Protein AF-A0A831WMH0-F1 (afdb_monomer)

Structure (mmCIF, N/CA/C/O backbone):
data_AF-A0A831WMH0-F1
#
_entry.id   AF-A0A831WMH0-F1
#
loop_
_atom_site.group_PDB
_atom_site.id
_atom_site.type_symbol
_atom_site.label_atom_id
_atom_site.label_alt_id
_atom_site.label_comp_id
_atom_site.label_asym_id
_atom_site.label_entity_id
_atom_site.label_seq_id
_atom_site.pdbx_PDB_ins_code
_atom_site.Cartn_x
_atom_site.Cartn_y
_atom_site.Cartn_z
_atom_site.occupancy
_atom_site.B_iso_or_equiv
_atom_site.auth_seq_id
_atom_site.auth_comp_id
_atom_site.auth_asym_id
_atom_site.auth_atom_id
_atom_site.pdbx_PDB_model_num
ATOM 1 N N . MET A 1 1 ? -2.634 10.794 -5.653 1.00 81.06 1 MET A N 1
ATOM 2 C CA . MET A 1 1 ? -2.638 9.352 -5.978 1.00 81.06 1 MET A CA 1
ATOM 3 C C . MET A 1 1 ? -1.330 8.751 -5.532 1.00 81.06 1 MET A C 1
ATOM 5 O O . MET A 1 1 ? -0.292 9.356 -5.783 1.00 81.06 1 MET A O 1
ATOM 9 N N . ASP A 1 2 ? -1.358 7.569 -4.934 1.00 87.62 2 ASP A N 1
ATOM 10 C CA . ASP A 1 2 ? -0.172 6.987 -4.300 1.00 87.62 2 ASP A CA 1
ATOM 11 C C . ASP A 1 2 ? 0.862 6.461 -5.297 1.00 87.62 2 ASP A C 1
ATOM 13 O O . ASP A 1 2 ? 2.018 6.277 -4.937 1.00 87.62 2 ASP A O 1
ATOM 17 N N . GLY A 1 3 ? 0.519 6.385 -6.589 1.00 85.00 3 GLY A N 1
ATOM 18 C CA . GLY A 1 3 ? 1.507 6.245 -7.666 1.00 85.00 3 GLY A CA 1
ATOM 19 C C . GLY A 1 3 ? 2.565 7.364 -7.686 1.00 85.00 3 GLY A C 1
ATOM 20 O O . GLY A 1 3 ? 3.646 7.172 -8.239 1.00 85.00 3 GLY A O 1
ATOM 21 N N . TYR A 1 4 ? 2.315 8.505 -7.027 1.00 89.44 4 TYR A N 1
ATOM 22 C CA . TYR A 1 4 ? 3.300 9.579 -6.848 1.00 89.44 4 TYR A CA 1
ATOM 23 C C . TYR A 1 4 ? 4.519 9.153 -6.010 1.00 89.44 4 TYR A C 1
ATOM 25 O O . TYR A 1 4 ? 5.558 9.809 -6.040 1.00 89.44 4 TYR A O 1
ATOM 33 N N . ILE A 1 5 ? 4.452 8.017 -5.306 1.00 94.12 5 ILE A N 1
ATOM 34 C CA . ILE A 1 5 ? 5.577 7.468 -4.541 1.00 94.12 5 ILE A CA 1
ATOM 35 C C . ILE A 1 5 ? 6.847 7.260 -5.392 1.00 94.12 5 ILE A C 1
ATOM 37 O O . ILE A 1 5 ? 7.952 7.323 -4.851 1.00 94.12 5 ILE A O 1
ATOM 41 N N . PHE A 1 6 ? 6.684 7.100 -6.711 1.00 95.94 6 PHE A N 1
ATOM 42 C CA . PHE A 1 6 ? 7.747 6.975 -7.714 1.00 95.94 6 PHE A CA 1
ATOM 43 C C . PHE A 1 6 ? 8.455 8.292 -8.094 1.00 95.94 6 PHE A C 1
ATOM 45 O O . PHE A 1 6 ? 9.459 8.266 -8.811 1.00 95.94 6 PHE A O 1
A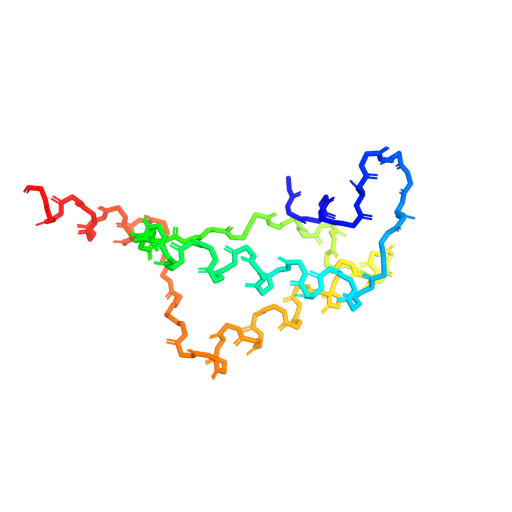TOM 52 N N . TYR A 1 7 ? 7.949 9.436 -7.626 1.00 94.06 7 TYR A N 1
ATOM 53 C CA . TYR A 1 7 ? 8.348 10.778 -8.053 1.00 94.06 7 TYR A CA 1
ATOM 54 C C . TYR A 1 7 ? 8.804 11.593 -6.840 1.00 94.06 7 TYR A C 1
ATOM 56 O O . TYR A 1 7 ? 8.058 12.363 -6.235 1.00 94.06 7 TYR A O 1
ATOM 64 N N . LYS A 1 8 ? 10.062 11.416 -6.435 1.00 92.38 8 LYS A N 1
ATOM 65 C CA . LYS A 1 8 ? 10.645 12.158 -5.314 1.00 92.38 8 LYS A CA 1
ATOM 66 C C . LYS A 1 8 ? 11.121 13.528 -5.796 1.00 92.38 8 LYS A C 1
ATOM 68 O O . LYS A 1 8 ? 12.215 13.623 -6.348 1.00 92.38 8 LYS A O 1
ATOM 73 N N . ASN A 1 9 ? 10.307 14.563 -5.567 1.00 90.75 9 ASN A N 1
ATOM 74 C CA . ASN A 1 9 ? 10.583 15.961 -5.944 1.00 90.75 9 ASN A CA 1
ATOM 75 C C . ASN A 1 9 ? 11.010 16.110 -7.413 1.00 90.75 9 ASN A C 1
ATOM 77 O O . ASN A 1 9 ? 11.909 16.879 -7.741 1.00 90.75 9 ASN A O 1
ATOM 81 N N . SER A 1 10 ? 10.400 15.318 -8.292 1.00 92.75 10 SER A N 1
ATOM 82 C CA . SER A 1 10 ? 10.784 15.221 -9.694 1.00 92.75 10 SER A CA 1
ATOM 83 C C . SER A 1 10 ? 9.545 15.151 -10.569 1.00 92.75 10 SER A C 1
ATOM 85 O O . SER A 1 10 ? 8.559 14.505 -10.218 1.00 92.75 10 SER A O 1
ATOM 87 N N . ARG A 1 11 ? 9.624 15.78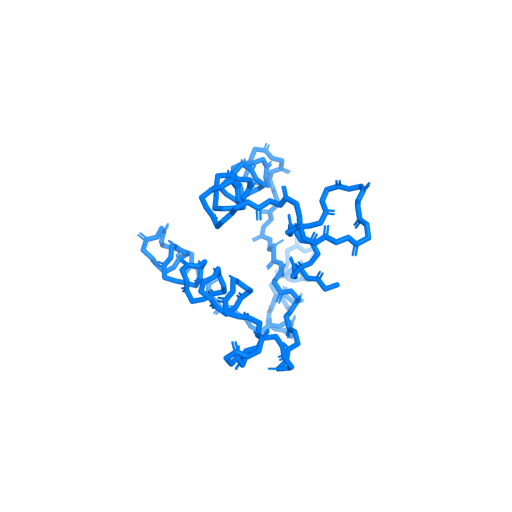6 -11.741 1.00 90.31 11 ARG A N 1
ATOM 88 C CA . ARG A 1 11 ? 8.605 15.688 -12.792 1.00 90.31 11 ARG A CA 1
ATOM 89 C C . ARG A 1 11 ? 8.545 14.285 -13.400 1.00 90.31 11 ARG A C 1
ATOM 91 O O . ARG A 1 11 ? 7.480 13.833 -13.805 1.00 90.31 11 ARG A O 1
ATOM 98 N N . TRP A 1 12 ? 9.692 13.617 -13.476 1.00 92.56 12 TRP A N 1
ATOM 99 C CA . TRP A 1 12 ? 9.841 12.286 -14.060 1.00 92.56 12 TRP A CA 1
ATOM 100 C C . TRP A 1 12 ? 10.064 11.244 -12.974 1.00 92.56 12 TRP A C 1
ATOM 102 O O . TRP A 1 12 ? 10.596 11.567 -11.906 1.00 92.56 12 TRP A O 1
ATOM 112 N N . GLN A 1 13 ? 9.679 9.998 -13.251 1.00 94.06 13 GLN A N 1
ATOM 113 C CA . GLN A 1 13 ? 9.921 8.895 -12.331 1.00 94.06 13 GLN A CA 1
ATOM 114 C C . GLN A 1 13 ? 11.423 8.800 -12.065 1.00 94.06 13 GLN A C 1
ATOM 116 O O . GLN A 1 13 ? 12.220 8.638 -12.985 1.00 94.06 13 GLN A O 1
ATOM 121 N N . ASN A 1 14 ? 11.797 8.913 -10.796 1.00 96.44 14 ASN A N 1
ATOM 122 C CA . ASN A 1 14 ? 13.189 8.884 -10.362 1.00 96.44 14 ASN A CA 1
ATOM 123 C C . ASN A 1 14 ? 13.426 7.874 -9.239 1.00 96.44 14 ASN A C 1
ATOM 125 O O . ASN A 1 14 ? 14.497 7.880 -8.639 1.00 96.44 14 ASN A O 1
ATOM 129 N N . GLN A 1 15 ? 12.431 7.048 -8.911 1.00 97.69 15 GLN A N 1
ATOM 130 C CA . GLN A 1 15 ? 12.555 5.972 -7.933 1.00 97.69 15 GLN A CA 1
ATOM 131 C C . GLN A 1 15 ? 12.387 4.610 -8.613 1.00 97.69 15 GLN A C 1
ATOM 133 O O . GLN A 1 15 ? 11.575 4.444 -9.530 1.00 97.69 15 GLN A O 1
ATOM 138 N N . THR A 1 16 ? 13.154 3.627 -8.151 1.00 97.31 16 THR A N 1
ATOM 139 C CA . THR A 1 16 ? 13.020 2.229 -8.572 1.00 97.31 16 THR A CA 1
ATOM 140 C C . THR A 1 16 ? 11.883 1.542 -7.820 1.00 97.31 16 THR A C 1
ATOM 142 O O . THR A 1 16 ? 11.425 2.016 -6.778 1.00 97.31 16 THR A O 1
ATOM 145 N N . LEU A 1 17 ? 11.441 0.388 -8.329 1.00 97.31 17 LEU A N 1
ATOM 146 C CA . LEU A 1 17 ? 10.435 -0.424 -7.646 1.00 97.31 17 LEU A CA 1
ATOM 147 C C . LEU A 1 17 ? 10.888 -0.804 -6.226 1.00 97.31 17 LEU A C 1
ATOM 149 O O . LEU A 1 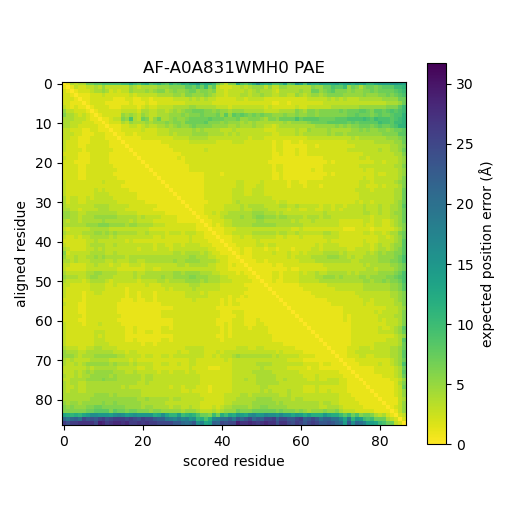17 ? 10.118 -0.626 -5.292 1.00 97.31 17 LEU A O 1
ATOM 153 N N . GLU A 1 18 ? 12.132 -1.252 -6.043 1.00 98.06 18 GLU A N 1
ATOM 154 C CA . GLU A 1 18 ? 12.649 -1.631 -4.717 1.00 98.06 18 GLU A CA 1
ATOM 155 C C . GLU A 1 18 ? 12.707 -0.445 -3.744 1.00 98.06 18 GLU A C 1
ATOM 157 O O . GLU A 1 18 ? 12.252 -0.560 -2.608 1.00 98.06 18 GLU A O 1
ATOM 162 N N . GLN A 1 19 ? 13.141 0.738 -4.198 1.00 97.88 19 GLN A N 1
ATOM 163 C CA . GLN A 1 19 ? 13.125 1.947 -3.363 1.00 97.88 19 GLN A CA 1
ATOM 164 C C . GLN A 1 19 ? 11.709 2.303 -2.900 1.00 97.88 19 GLN A C 1
ATOM 166 O O . GLN A 1 19 ? 11.491 2.695 -1.751 1.00 97.88 19 GLN A O 1
ATOM 171 N N . VAL A 1 20 ? 10.734 2.162 -3.797 1.00 97.75 20 VAL A N 1
ATOM 172 C CA . VAL A 1 20 ? 9.329 2.408 -3.487 1.00 97.75 20 VAL A CA 1
ATOM 173 C C . VAL A 1 20 ? 8.774 1.356 -2.523 1.00 97.75 20 VAL A C 1
ATOM 175 O O . VAL A 1 20 ? 8.048 1.724 -1.598 1.00 97.75 20 VAL A O 1
ATOM 178 N N . LYS A 1 21 ? 9.131 0.075 -2.674 1.00 98.25 21 LYS A N 1
ATOM 179 C CA . LYS A 1 21 ? 8.760 -0.987 -1.723 1.00 98.25 21 LYS A CA 1
ATOM 180 C C . LYS A 1 21 ? 9.285 -0.686 -0.323 1.00 98.25 21 LYS A C 1
ATOM 182 O O . LYS A 1 21 ? 8.512 -0.689 0.632 1.00 98.25 21 LYS A O 1
ATOM 187 N N . ASP A 1 22 ? 10.566 -0.346 -0.202 1.00 98.31 22 ASP A N 1
ATOM 188 C CA . ASP A 1 22 ? 11.181 0.001 1.082 1.00 98.31 22 ASP A CA 1
ATOM 189 C C . ASP A 1 22 ? 10.536 1.233 1.710 1.00 98.31 22 ASP A C 1
ATOM 191 O O . ASP A 1 22 ? 10.271 1.264 2.912 1.00 98.31 22 ASP A O 1
ATOM 195 N N . LYS A 1 23 ? 10.237 2.253 0.901 1.00 97.50 23 LYS A N 1
ATOM 196 C CA . LYS A 1 23 ? 9.510 3.435 1.366 1.00 97.50 23 LYS A CA 1
ATOM 197 C C . LYS A 1 23 ? 8.100 3.081 1.845 1.00 97.50 23 LYS A C 1
ATOM 199 O O . LYS A 1 23 ? 7.679 3.591 2.877 1.00 97.50 23 LYS A O 1
ATOM 204 N N . THR A 1 24 ? 7.398 2.201 1.132 1.00 97.12 24 THR A N 1
ATOM 205 C CA . THR A 1 24 ? 6.054 1.726 1.500 1.00 97.12 24 THR A CA 1
ATOM 206 C C . THR A 1 24 ? 6.080 1.036 2.863 1.00 97.12 24 THR A C 1
ATOM 208 O O . THR A 1 24 ? 5.311 1.414 3.742 1.00 97.12 24 THR A O 1
ATOM 211 N N . LYS A 1 25 ? 7.027 0.111 3.084 1.00 97.38 25 LYS A N 1
ATOM 212 C CA . LYS A 1 25 ? 7.217 -0.553 4.386 1.00 97.38 25 LYS A CA 1
ATOM 213 C C . LYS A 1 25 ? 7.446 0.457 5.510 1.00 97.38 25 LYS A C 1
ATOM 215 O O . LYS A 1 25 ? 6.748 0.413 6.513 1.00 97.38 25 LYS A O 1
ATOM 220 N N . ARG A 1 26 ? 8.346 1.430 5.313 1.00 97.56 26 ARG A N 1
ATOM 221 C CA . ARG A 1 26 ? 8.625 2.474 6.321 1.00 97.56 26 ARG A CA 1
ATOM 222 C C . ARG A 1 26 ? 7.400 3.324 6.651 1.00 97.56 26 ARG A C 1
ATOM 224 O O . ARG A 1 26 ? 7.209 3.684 7.807 1.00 97.56 26 ARG A O 1
ATOM 231 N N . ILE A 1 27 ? 6.583 3.673 5.654 1.00 96.00 27 ILE A N 1
ATOM 232 C CA . ILE A 1 27 ? 5.339 4.427 5.876 1.00 96.00 27 ILE A CA 1
ATOM 233 C C . ILE A 1 27 ? 4.388 3.616 6.760 1.00 96.00 27 ILE A C 1
ATOM 235 O O . ILE A 1 27 ? 3.866 4.152 7.734 1.00 96.00 27 ILE A O 1
ATOM 239 N N . ILE A 1 28 ? 4.215 2.330 6.456 1.00 95.19 28 ILE A N 1
ATOM 240 C CA . ILE A 1 28 ? 3.355 1.418 7.216 1.00 95.19 28 ILE A CA 1
ATOM 241 C C . ILE A 1 28 ? 3.878 1.227 8.649 1.00 95.19 28 ILE A C 1
ATOM 243 O O . ILE A 1 28 ? 3.125 1.380 9.607 1.00 95.19 28 ILE A O 1
ATOM 247 N N . GLU A 1 29 ? 5.177 0.975 8.823 1.00 95.44 29 GLU A N 1
ATOM 248 C CA . GLU A 1 29 ? 5.812 0.864 10.144 1.00 95.44 29 GLU A CA 1
ATOM 249 C C . GLU A 1 29 ? 5.638 2.138 10.977 1.00 95.44 29 GLU A C 1
ATOM 251 O O . GLU A 1 29 ? 5.360 2.079 12.175 1.00 95.44 29 GLU A O 1
ATOM 256 N N . ASN A 1 30 ? 5.781 3.307 10.353 1.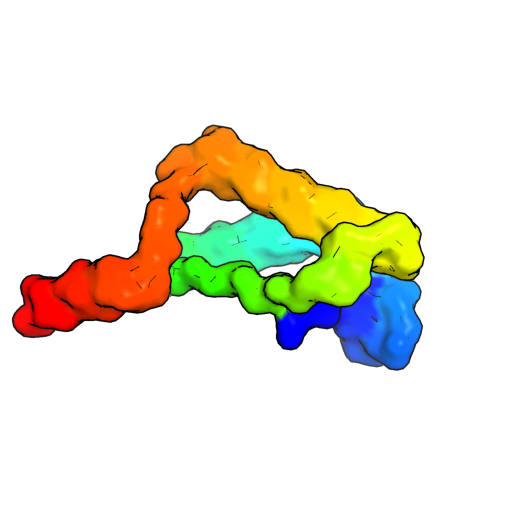00 96.81 30 ASN A N 1
ATOM 257 C CA . ASN A 1 30 ? 5.555 4.576 11.031 1.00 96.81 30 ASN A CA 1
ATOM 258 C C . ASN A 1 30 ? 4.079 4.762 11.398 1.00 96.81 30 ASN A C 1
ATOM 260 O O . ASN A 1 30 ? 3.796 5.257 12.484 1.00 96.81 30 ASN A O 1
ATOM 264 N N . ALA A 1 31 ? 3.139 4.358 10.541 1.00 95.44 31 ALA A N 1
ATOM 265 C CA . ALA A 1 31 ? 1.712 4.412 10.851 1.00 95.44 31 ALA A CA 1
ATOM 266 C C . ALA A 1 31 ? 1.383 3.570 12.097 1.00 95.44 31 ALA A C 1
ATOM 268 O O . ALA A 1 31 ? 0.723 4.070 13.009 1.00 95.44 31 ALA A O 1
ATOM 269 N N . TYR A 1 32 ? 1.948 2.363 12.203 1.00 92.44 32 TYR A N 1
ATOM 270 C CA . TYR A 1 32 ? 1.832 1.535 13.407 1.00 92.44 32 TYR A CA 1
ATOM 271 C C . TYR A 1 32 ? 2.381 2.218 14.657 1.00 92.44 32 TYR A C 1
ATOM 273 O O . TYR A 1 32 ? 1.697 2.273 15.677 1.00 92.44 32 TYR A O 1
ATOM 281 N N . LYS A 1 33 ? 3.596 2.777 14.583 1.00 95.88 33 LYS A N 1
ATOM 282 C CA . LYS A 1 33 ? 4.217 3.481 15.720 1.00 95.88 33 LYS A CA 1
ATOM 283 C C . LYS A 1 33 ? 3.390 4.673 16.201 1.00 95.88 33 LYS A C 1
ATOM 285 O O . LYS A 1 33 ? 3.432 4.998 17.380 1.00 95.88 33 LYS A O 1
ATOM 290 N N . ASN A 1 34 ? 2.643 5.307 15.301 1.00 96.38 34 ASN A N 1
ATOM 291 C CA . ASN A 1 34 ? 1.768 6.434 15.614 1.00 96.38 34 ASN A CA 1
ATOM 292 C C . ASN A 1 34 ? 0.335 6.011 15.995 1.00 96.38 34 ASN A C 1
ATOM 294 O O . ASN A 1 34 ? -0.531 6.871 16.128 1.00 96.38 34 ASN A O 1
ATOM 298 N N . GLY A 1 35 ? 0.057 4.711 16.148 1.00 94.75 35 GLY A N 1
ATOM 299 C CA . GLY A 1 35 ? -1.272 4.219 16.522 1.00 94.75 35 GLY A CA 1
ATOM 300 C C . GLY A 1 35 ? -2.350 4.462 15.459 1.00 94.75 35 GLY A C 1
ATOM 301 O O . GLY A 1 35 ? -3.536 4.524 15.785 1.00 94.75 35 GLY A O 1
ATOM 302 N N . ILE A 1 36 ? -1.961 4.619 14.190 1.00 94.50 36 ILE A N 1
ATOM 303 C CA . ILE A 1 36 ? -2.900 4.828 13.085 1.00 94.50 36 ILE A CA 1
ATOM 304 C C . ILE A 1 36 ? -3.611 3.506 12.777 1.00 94.50 36 ILE A C 1
ATOM 306 O O . ILE A 1 36 ? -2.980 2.540 12.354 1.00 94.50 36 ILE A O 1
ATOM 310 N N . LYS A 1 37 ? -4.933 3.472 12.974 1.00 92.69 37 LYS A N 1
ATOM 311 C CA . LYS A 1 37 ? -5.752 2.256 12.817 1.00 92.69 37 LYS A CA 1
ATOM 312 C C . LYS A 1 37 ? -6.065 1.893 11.365 1.00 92.69 37 LYS A C 1
ATOM 314 O O . LYS A 1 37 ? -6.156 0.717 11.041 1.00 92.69 37 LYS A O 1
ATOM 319 N N . TYR A 1 38 ? -6.217 2.892 10.496 1.00 94.50 38 TYR A N 1
ATOM 320 C CA . TYR A 1 38 ? -6.554 2.693 9.087 1.00 94.50 38 TYR A CA 1
ATOM 321 C C . TYR A 1 38 ? -5.576 3.450 8.204 1.00 94.50 38 TYR A C 1
ATOM 323 O O . TYR A 1 38 ? -5.241 4.604 8.468 1.00 94.50 38 TYR A O 1
ATOM 331 N N . PHE A 1 39 ? -5.176 2.821 7.108 1.00 92.38 39 PHE A N 1
ATOM 332 C CA . PHE A 1 39 ? -4.497 3.484 6.007 1.00 92.38 39 PHE A CA 1
ATOM 333 C C . PHE A 1 39 ? -5.301 3.246 4.730 1.00 92.38 39 PHE A C 1
ATOM 335 O O . PHE A 1 39 ? -6.065 2.291 4.617 1.00 92.38 39 PHE A O 1
ATOM 342 N N . THR A 1 40 ? -5.153 4.139 3.763 1.00 94.50 40 THR A N 1
ATOM 343 C CA . THR A 1 40 ? -5.810 4.027 2.460 1.00 94.50 40 THR A CA 1
ATOM 344 C C . THR A 1 40 ? -4.742 3.993 1.382 1.00 94.50 40 THR A C 1
ATOM 346 O O . THR A 1 40 ? -3.747 4.705 1.489 1.00 94.50 40 THR A O 1
ATOM 349 N N . ILE A 1 41 ? -4.960 3.179 0.348 1.00 94.06 41 ILE A N 1
ATOM 350 C CA . ILE A 1 41 ? -4.188 3.238 -0.894 1.00 94.06 41 ILE A CA 1
ATOM 351 C C . ILE A 1 41 ? -5.092 3.836 -1.968 1.00 94.06 41 ILE A C 1
ATOM 353 O O . ILE A 1 41 ? -6.041 3.205 -2.430 1.00 94.06 41 ILE A O 1
ATOM 357 N N . LEU A 1 42 ? -4.790 5.062 -2.375 1.00 94.31 42 LEU A N 1
ATOM 358 C CA . LEU A 1 42 ? -5.490 5.785 -3.420 1.00 94.31 42 LEU A CA 1
ATOM 359 C C . LEU A 1 42 ? -4.803 5.530 -4.771 1.00 94.31 42 LEU A C 1
ATOM 361 O O . LEU A 1 42 ? -3.795 6.164 -5.111 1.00 94.31 42 LEU A O 1
ATOM 365 N N . PHE A 1 43 ? -5.372 4.627 -5.573 1.00 93.62 43 PHE A N 1
ATOM 366 C CA . PHE A 1 43 ? -4.817 4.186 -6.859 1.00 93.62 43 PHE A CA 1
ATOM 367 C C . PHE A 1 43 ? -5.839 4.311 -8.002 1.00 93.62 43 PHE A C 1
ATOM 369 O O . PHE A 1 43 ? -6.963 3.840 -7.876 1.00 93.62 43 PHE A O 1
ATOM 376 N N . HIS A 1 44 ? -5.458 4.948 -9.117 1.00 92.44 44 HIS A N 1
ATOM 377 C CA . HIS A 1 44 ? -6.320 5.061 -10.304 1.00 92.44 44 HIS A CA 1
ATOM 378 C C . HIS A 1 44 ? -6.082 3.889 -11.254 1.00 92.44 44 HIS A C 1
ATOM 380 O O . HIS A 1 44 ? -4.940 3.489 -11.489 1.00 92.44 44 HIS A O 1
ATOM 386 N N . ASP A 1 45 ? -7.163 3.426 -11.869 1.00 92.81 45 ASP A N 1
ATOM 387 C CA . ASP A 1 45 ? -7.215 2.406 -12.918 1.00 92.81 45 ASP A CA 1
ATOM 388 C C . ASP A 1 45 ? -6.208 2.632 -14.058 1.00 92.81 45 ASP A C 1
ATOM 390 O O . ASP A 1 45 ? -5.543 1.689 -14.483 1.00 92.81 45 ASP A O 1
ATOM 394 N N . ARG A 1 46 ? -6.000 3.882 -14.494 1.00 93.44 46 ARG A N 1
ATOM 395 C CA . ARG A 1 46 ? -5.002 4.242 -15.517 1.00 93.44 46 ARG A CA 1
ATOM 396 C C . ARG A 1 46 ? -3.608 3.697 -15.188 1.00 93.44 46 ARG A C 1
ATOM 398 O O . ARG A 1 46 ? -2.889 3.273 -16.095 1.00 93.44 46 ARG A O 1
ATOM 405 N N . TYR A 1 47 ? -3.222 3.701 -13.911 1.00 92.94 47 TYR A N 1
ATOM 406 C CA . TYR A 1 47 ? -1.919 3.210 -13.457 1.00 92.94 47 TYR A CA 1
ATOM 407 C C . TYR A 1 47 ? -1.846 1.681 -13.366 1.00 92.94 47 TYR A C 1
ATOM 409 O O . TYR A 1 47 ? -0.751 1.133 -13.250 1.00 92.94 47 TYR A O 1
ATOM 417 N N . PHE A 1 48 ? -2.978 0.982 -13.469 1.00 95.31 48 PHE A N 1
ATOM 418 C CA . PHE A 1 48 ? -3.051 -0.475 -13.557 1.00 95.31 48 PHE A CA 1
ATOM 419 C C . PHE A 1 48 ? -2.960 -0.967 -15.013 1.00 95.31 48 PHE A C 1
ATOM 421 O O . PHE A 1 48 ? -3.694 -1.848 -15.453 1.00 95.31 48 PHE A O 1
ATOM 428 N N . SER A 1 49 ? -2.039 -0.405 -15.792 1.00 95.25 49 SER A N 1
ATOM 429 C CA . SER A 1 49 ? -1.842 -0.752 -17.204 1.00 95.25 49 SER A CA 1
ATOM 430 C C . SER A 1 49 ? -0.371 -1.027 -17.511 1.00 95.25 49 SER A C 1
ATOM 432 O O . SER A 1 49 ? 0.516 -0.688 -16.725 1.00 95.25 49 SER A O 1
ATOM 434 N N . SER A 1 50 ? -0.100 -1.657 -18.657 1.00 95.00 50 SER A N 1
ATOM 435 C CA . SER A 1 50 ? 1.269 -1.910 -19.136 1.00 95.00 50 SER A CA 1
ATOM 436 C C . SER A 1 50 ? 2.059 -0.616 -19.357 1.00 95.00 50 SER A C 1
ATOM 438 O O . SER A 1 50 ? 3.265 -0.589 -19.131 1.00 95.00 50 SER A O 1
ATOM 440 N N . SER A 1 51 ? 1.379 0.484 -19.696 1.00 94.94 51 SER A N 1
ATOM 441 C CA . SER A 1 51 ? 1.989 1.813 -19.838 1.00 94.94 51 SER A CA 1
ATOM 442 C C . SER A 1 51 ? 2.561 2.369 -18.527 1.00 94.94 51 SER A C 1
ATOM 444 O O . SER A 1 51 ? 3.408 3.255 -18.558 1.00 94.94 51 SER A O 1
ATOM 446 N N . PHE A 1 52 ? 2.126 1.849 -17.373 1.00 93.88 52 PHE A N 1
ATOM 447 C CA . PHE A 1 52 ? 2.602 2.242 -16.044 1.00 93.88 52 PHE A CA 1
ATOM 448 C C . PHE A 1 52 ? 3.105 1.025 -15.259 1.00 93.88 52 PHE A C 1
ATOM 450 O O . PHE A 1 52 ? 2.742 0.815 -14.100 1.00 93.88 52 PHE A O 1
ATOM 457 N N . GLN A 1 53 ? 3.958 0.213 -15.890 1.00 95.62 53 GLN A N 1
ATOM 458 C CA . GLN A 1 53 ? 4.395 -1.078 -15.352 1.00 95.62 53 GLN A CA 1
ATOM 459 C C . GLN A 1 53 ? 4.959 -0.995 -13.923 1.00 95.62 53 GLN A C 1
ATOM 461 O O . GLN A 1 53 ? 4.652 -1.855 -13.100 1.00 95.62 53 GLN A O 1
ATOM 466 N N . SER A 1 54 ? 5.739 0.042 -13.591 1.00 95.81 54 SER A N 1
ATOM 467 C CA . SER A 1 54 ? 6.260 0.229 -12.228 1.00 95.81 54 SER A CA 1
ATOM 468 C C . SER A 1 54 ? 5.143 0.438 -11.202 1.00 95.81 54 SER A C 1
ATOM 470 O O . SER A 1 54 ? 5.151 -0.219 -10.162 1.00 95.81 54 SER A O 1
ATOM 472 N N . CYS A 1 55 ? 4.154 1.284 -11.511 1.00 96.12 55 CYS A N 1
ATOM 473 C CA . CYS A 1 55 ? 2.999 1.523 -10.645 1.00 96.12 55 CYS A CA 1
ATOM 474 C C . CYS A 1 55 ? 2.154 0.258 -10.477 1.00 96.12 55 CYS A C 1
ATOM 476 O O . CYS A 1 55 ? 1.793 -0.086 -9.354 1.00 96.12 55 CYS A O 1
ATOM 478 N N . LYS A 1 56 ? 1.880 -0.456 -11.577 1.00 97.12 56 LYS A N 1
ATOM 479 C CA . LYS A 1 56 ? 1.137 -1.721 -11.559 1.00 97.12 56 LYS A CA 1
ATOM 480 C C . LYS A 1 56 ? 1.840 -2.775 -10.699 1.00 97.12 56 LYS A C 1
ATOM 482 O O . LYS A 1 56 ? 1.211 -3.370 -9.829 1.00 97.12 56 LYS A O 1
ATOM 487 N N . ASN A 1 57 ? 3.143 -2.975 -10.907 1.00 97.94 57 ASN A N 1
ATOM 488 C CA . ASN A 1 57 ? 3.934 -3.947 -10.150 1.00 97.94 57 ASN A CA 1
ATOM 489 C C . ASN A 1 57 ? 3.994 -3.594 -8.663 1.00 97.94 57 ASN A C 1
ATOM 491 O O . ASN A 1 57 ? 3.888 -4.478 -7.817 1.00 97.94 57 ASN A O 1
ATOM 495 N N . TRP A 1 58 ? 4.144 -2.308 -8.342 1.00 97.81 58 TRP A N 1
ATOM 496 C CA . TRP A 1 58 ? 4.105 -1.841 -6.962 1.00 97.81 58 TRP A CA 1
ATOM 497 C C . TRP A 1 58 ? 2.748 -2.086 -6.309 1.00 97.81 58 TRP A C 1
ATOM 499 O O . TRP A 1 58 ? 2.717 -2.578 -5.186 1.00 97.81 58 TRP A O 1
ATOM 509 N N . TYR A 1 59 ? 1.643 -1.794 -6.997 1.00 97.31 59 TYR A N 1
ATOM 510 C CA . TYR A 1 59 ? 0.308 -2.020 -6.452 1.00 97.31 59 TYR A CA 1
ATOM 511 C C . TYR A 1 59 ? 0.075 -3.502 -6.141 1.00 97.31 59 TYR A C 1
ATOM 513 O O . TYR A 1 59 ? -0.270 -3.831 -5.011 1.00 97.31 59 TYR A O 1
ATOM 521 N N . ILE A 1 60 ? 0.345 -4.397 -7.102 1.00 98.12 60 ILE A N 1
ATOM 522 C CA . ILE A 1 60 ? 0.208 -5.853 -6.912 1.00 98.12 60 ILE A CA 1
ATOM 523 C C . ILE A 1 60 ? 1.045 -6.311 -5.715 1.00 98.12 60 ILE A C 1
ATOM 525 O O . ILE A 1 60 ? 0.516 -6.909 -4.782 1.00 98.12 60 ILE A O 1
ATOM 529 N N . TRP A 1 61 ? 2.329 -5.943 -5.700 1.00 98.31 61 TRP A N 1
ATOM 530 C CA . TRP A 1 61 ? 3.222 -6.293 -4.601 1.00 98.31 61 TRP A CA 1
ATOM 531 C C . TRP A 1 61 ? 2.740 -5.748 -3.251 1.00 98.31 61 TRP A C 1
ATOM 533 O O . TRP A 1 61 ? 2.857 -6.437 -2.244 1.00 98.31 61 TRP A O 1
ATOM 543 N N . THR A 1 62 ? 2.204 -4.526 -3.213 1.00 97.56 62 THR A N 1
ATOM 544 C CA . THR A 1 62 ? 1.740 -3.899 -1.968 1.00 97.56 62 THR A CA 1
ATOM 545 C C . THR A 1 62 ? 0.542 -4.651 -1.405 1.00 97.56 62 THR A C 1
ATOM 547 O O . THR A 1 62 ? 0.515 -4.936 -0.213 1.00 97.56 62 THR A O 1
ATOM 550 N N . ILE A 1 63 ? -0.421 -5.026 -2.252 1.00 97.50 63 ILE A N 1
ATOM 551 C CA . ILE A 1 63 ? -1.579 -5.822 -1.828 1.00 97.50 63 ILE A CA 1
ATOM 552 C C . ILE A 1 63 ? -1.140 -7.192 -1.301 1.00 97.50 63 ILE A C 1
ATOM 554 O O . ILE A 1 63 ? -1.612 -7.608 -0.245 1.00 97.50 63 ILE A O 1
ATOM 558 N N . ASP A 1 64 ? -0.214 -7.867 -1.984 1.00 98.31 64 ASP A N 1
ATOM 559 C CA . ASP A 1 64 ? 0.309 -9.157 -1.524 1.00 98.31 64 ASP A CA 1
ATOM 560 C C . ASP A 1 64 ? 1.082 -9.026 -0.207 1.00 98.31 64 ASP A C 1
ATOM 562 O O . ASP A 1 64 ? 0.899 -9.833 0.703 1.00 98.31 64 ASP A O 1
ATOM 566 N N . TYR A 1 65 ? 1.910 -7.987 -0.069 1.00 97.81 65 TYR A N 1
ATOM 567 C CA . TYR A 1 65 ? 2.625 -7.686 1.170 1.00 97.81 65 TYR A CA 1
ATOM 568 C C . TYR A 1 65 ? 1.655 -7.498 2.340 1.00 97.81 65 TYR A C 1
ATOM 570 O O . TYR A 1 65 ? 1.817 -8.139 3.372 1.00 97.81 65 TYR A O 1
ATOM 578 N N . LEU A 1 66 ? 0.610 -6.688 2.159 1.00 96.31 66 LEU A N 1
ATOM 579 C CA . LEU A 1 66 ? -0.397 -6.431 3.188 1.00 96.31 66 LEU A CA 1
ATOM 580 C C . LEU A 1 66 ? -1.152 -7.704 3.591 1.00 96.31 66 LEU A C 1
ATOM 582 O O . LEU A 1 66 ? -1.286 -7.983 4.781 1.00 96.31 66 LEU A O 1
ATOM 586 N N . LYS A 1 67 ? -1.580 -8.520 2.620 1.00 96.94 67 LYS A N 1
ATOM 587 C CA . LYS A 1 67 ? -2.220 -9.816 2.900 1.00 96.94 67 LYS A CA 1
ATOM 588 C C . LYS A 1 67 ? -1.307 -10.733 3.713 1.00 96.94 67 LYS A C 1
ATOM 590 O O . LYS A 1 67 ? -1.726 -11.277 4.729 1.00 96.94 67 LYS A O 1
ATOM 595 N N . ASN A 1 68 ? -0.050 -10.869 3.294 1.00 97.75 68 ASN A N 1
ATOM 596 C CA . ASN A 1 68 ? 0.922 -11.742 3.956 1.00 97.75 68 ASN A CA 1
ATOM 597 C C . AS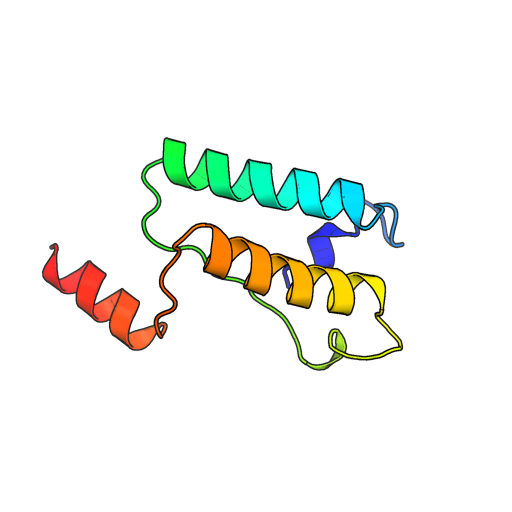N A 1 68 ? 1.352 -11.223 5.336 1.00 97.75 68 ASN A C 1
ATOM 599 O O . ASN A 1 68 ? 1.778 -12.005 6.180 1.00 97.75 68 ASN A O 1
ATOM 603 N N . SER A 1 69 ? 1.239 -9.916 5.577 1.00 95.38 69 SER A N 1
ATOM 604 C CA . SER A 1 69 ? 1.473 -9.296 6.883 1.00 95.38 69 SER A CA 1
ATOM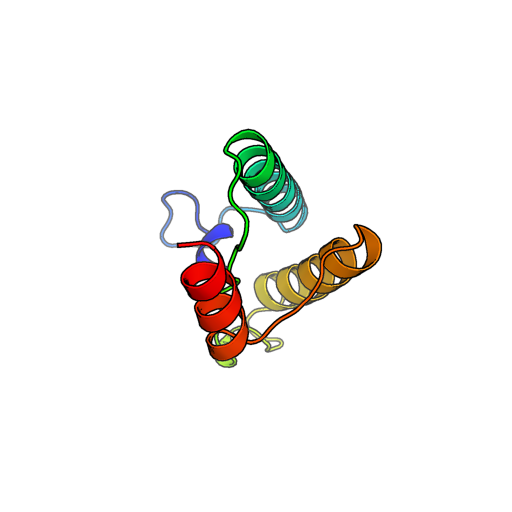 605 C C . SER A 1 69 ? 0.248 -9.324 7.808 1.00 95.38 69 SER A C 1
ATOM 607 O O . SER A 1 69 ? 0.329 -8.794 8.912 1.00 95.38 69 SER A O 1
ATOM 609 N N . GLY A 1 70 ? -0.863 -9.947 7.396 1.00 95.56 70 GLY A N 1
ATOM 610 C CA . GLY A 1 70 ? -2.056 -10.112 8.231 1.00 95.56 70 GLY A CA 1
ATOM 611 C C . GLY A 1 70 ? -2.932 -8.864 8.335 1.00 95.56 70 GLY A C 1
ATOM 612 O O . GLY A 1 70 ? -3.726 -8.759 9.264 1.00 95.56 70 GLY A O 1
ATOM 613 N N . PHE A 1 71 ? -2.797 -7.911 7.408 1.00 95.31 71 PHE A N 1
ATOM 614 C CA . PHE A 1 71 ? -3.696 -6.763 7.362 1.00 95.31 71 PHE A CA 1
ATOM 615 C C . PHE A 1 71 ? -5.083 -7.165 6.877 1.00 95.31 71 PHE A C 1
ATOM 617 O O . PHE A 1 71 ? -5.237 -7.910 5.905 1.00 95.31 71 PHE A O 1
ATOM 624 N N . GLU A 1 72 ? -6.091 -6.578 7.508 1.00 95.44 72 GLU A N 1
ATOM 625 C CA . GLU A 1 72 ? -7.476 -6.689 7.080 1.00 95.44 72 GLU A CA 1
ATOM 626 C C . GLU A 1 72 ? -7.815 -5.606 6.053 1.00 95.44 72 GLU A C 1
ATOM 628 O O . GLU A 1 72 ? -7.311 -4.481 6.092 1.00 95.44 72 GLU A O 1
ATOM 633 N N . PHE A 1 73 ? -8.695 -5.958 5.119 1.00 96.25 73 PHE A N 1
ATOM 634 C CA . PHE A 1 73 ? -9.208 -5.041 4.112 1.00 96.25 73 PHE A CA 1
ATOM 635 C C . PHE A 1 73 ? -10.674 -4.777 4.411 1.00 96.25 73 PHE A C 1
ATOM 637 O O . PHE A 1 73 ? -11.473 -5.705 4.506 1.00 96.25 73 PHE A O 1
ATOM 644 N N . THR A 1 74 ? -11.025 -3.503 4.523 1.00 96.25 74 THR A N 1
ATOM 645 C CA . THR A 1 74 ? -12.388 -3.069 4.820 1.00 96.25 74 THR A CA 1
ATOM 646 C C . THR A 1 74 ? -12.834 -1.985 3.847 1.00 96.25 74 THR A C 1
ATOM 648 O O . THR A 1 74 ? -12.033 -1.420 3.094 1.00 96.25 74 THR A O 1
ATOM 651 N N . SER A 1 75 ? -14.133 -1.711 3.831 1.00 95.75 75 SER A N 1
ATOM 652 C CA . SER A 1 75 ? -14.683 -0.598 3.069 1.00 95.75 75 SER A CA 1
ATOM 653 C C . SER A 1 75 ? -14.543 0.700 3.862 1.00 95.75 75 SER A C 1
ATOM 655 O O . SER A 1 75 ? -14.550 0.697 5.092 1.00 95.75 75 SER A O 1
ATOM 657 N N . TYR A 1 76 ? -14.496 1.840 3.170 1.00 94.62 76 TYR A N 1
ATOM 658 C CA . TYR A 1 76 ? -14.518 3.145 3.839 1.00 94.62 76 TYR A CA 1
ATOM 659 C C . TYR A 1 76 ? -15.754 3.305 4.742 1.00 94.62 76 TYR A C 1
ATOM 661 O O . TYR A 1 76 ? -15.670 3.849 5.839 1.00 94.62 76 TYR A O 1
ATOM 669 N N . ARG A 1 77 ? -16.902 2.767 4.303 1.00 95.88 77 ARG A N 1
ATOM 670 C CA . ARG A 1 77 ? -18.154 2.809 5.065 1.00 95.88 77 ARG A CA 1
ATOM 671 C C . ARG A 1 77 ? -18.052 2.032 6.374 1.00 95.88 77 ARG A C 1
ATOM 673 O O . ARG A 1 77 ? -18.581 2.483 7.383 1.00 95.88 77 ARG A O 1
ATOM 680 N N . ASP A 1 78 ? -17.431 0.859 6.351 1.00 95.88 78 ASP A N 1
ATOM 681 C CA . ASP A 1 78 ? -17.332 0.022 7.545 1.00 95.88 78 ASP A CA 1
ATOM 682 C C . ASP A 1 78 ? -16.217 0.514 8.480 1.00 95.88 78 ASP A C 1
ATOM 684 O O . ASP A 1 78 ? -16.444 0.557 9.686 1.00 95.88 78 ASP A O 1
ATOM 688 N N . ALA A 1 79 ? -15.115 1.054 7.938 1.00 94.94 79 ALA A N 1
ATOM 689 C CA . ALA A 1 79 ? -14.110 1.782 8.721 1.00 94.94 79 ALA A CA 1
ATOM 690 C C . ALA A 1 79 ? -14.723 2.950 9.514 1.00 94.94 79 ALA A C 1
ATOM 692 O O . ALA A 1 79 ? -14.447 3.099 10.701 1.00 94.94 79 ALA A O 1
ATOM 693 N N . ILE A 1 80 ? -15.586 3.764 8.885 1.00 94.62 80 ILE A N 1
ATOM 694 C CA . ILE A 1 80 ? -16.284 4.859 9.580 1.00 94.62 80 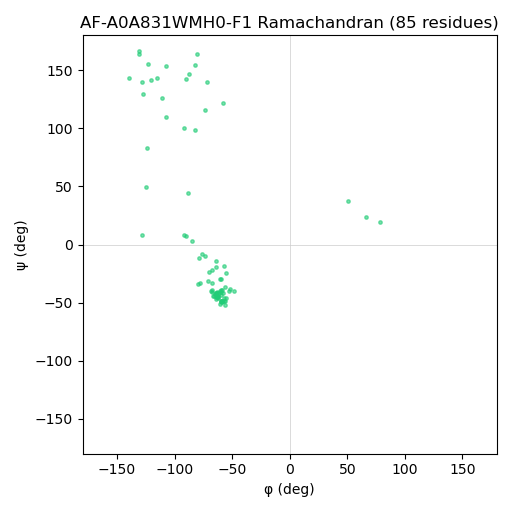ILE A CA 1
ATOM 695 C C . ILE A 1 80 ? -17.138 4.319 10.725 1.00 94.62 80 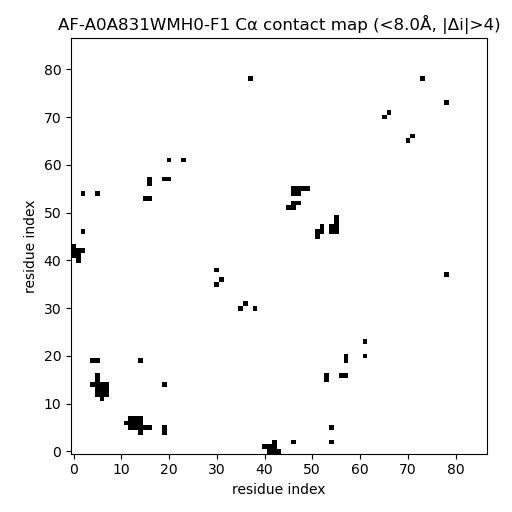ILE A C 1
ATOM 697 O O . ILE A 1 80 ? -17.028 4.810 11.842 1.00 94.62 80 ILE A O 1
ATOM 701 N N . LYS A 1 81 ? -17.945 3.279 10.480 1.00 94.81 81 LYS A N 1
ATOM 702 C CA . LYS A 1 81 ? -18.784 2.688 11.533 1.00 94.81 81 LYS A CA 1
ATOM 703 C C . LYS A 1 81 ? -17.957 2.180 12.712 1.00 94.81 81 LYS A C 1
ATOM 705 O O . LYS A 1 81 ? -18.404 2.280 13.847 1.00 94.81 81 LYS A O 1
ATOM 710 N N . GLU A 1 82 ? -16.799 1.579 12.459 1.00 93.88 82 GLU A N 1
ATOM 711 C CA . GLU A 1 82 ? -1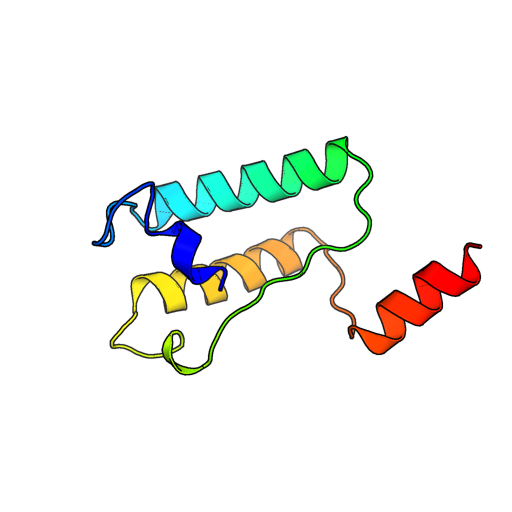5.896 1.096 13.510 1.00 93.88 82 GLU A CA 1
ATOM 712 C C . GLU A 1 82 ? -15.277 2.249 14.305 1.00 93.88 82 GLU A C 1
ATOM 714 O O . GLU A 1 82 ? -15.208 2.177 15.532 1.00 93.88 82 GLU A O 1
ATOM 719 N N . LEU A 1 83 ? -14.882 3.328 13.624 1.00 91.44 83 LEU A N 1
ATOM 720 C CA . LEU A 1 83 ? -14.353 4.533 14.262 1.00 91.44 83 LEU A CA 1
ATOM 721 C C . LEU A 1 83 ? -15.409 5.241 15.117 1.00 91.44 83 LEU A C 1
ATOM 723 O O . LEU A 1 83 ? -15.107 5.612 16.245 1.00 91.44 83 LEU A O 1
ATOM 727 N N . GLU A 1 84 ? -16.637 5.382 14.616 1.00 93.00 84 GLU A N 1
ATOM 728 C CA . GLU A 1 84 ? -17.746 6.039 15.321 1.00 93.00 84 GLU A CA 1
ATOM 729 C C . GLU A 1 84 ? -18.270 5.218 16.506 1.00 93.00 84 GLU A C 1
ATOM 731 O O . GLU A 1 84 ? -18.687 5.792 17.503 1.00 93.00 84 GLU A O 1
ATOM 736 N N . LYS A 1 85 ? -18.218 3.879 16.445 1.00 87.50 85 LYS A N 1
ATOM 737 C CA . LYS A 1 85 ? -18.561 3.006 17.587 1.00 87.50 85 LYS A CA 1
ATOM 738 C C . LYS A 1 85 ? -17.577 3.113 18.754 1.00 87.50 85 LYS A C 1
ATOM 740 O O . LYS A 1 85 ? -17.906 2.685 19.856 1.00 87.50 85 LYS A O 1
ATOM 745 N N . GLY A 1 86 ? -16.357 3.577 18.491 1.00 63.06 86 GLY A N 1
ATOM 746 C CA . GLY A 1 86 ? -15.310 3.773 19.491 1.00 63.06 86 GLY A CA 1
ATOM 747 C C . GLY A 1 86 ? -15.279 5.175 20.108 1.00 63.06 86 GLY A C 1
ATOM 748 O O . GLY A 1 86 ? -14.302 5.471 20.796 1.00 63.06 86 GLY A O 1
ATOM 749 N N . VAL A 1 87 ? -16.286 6.017 19.826 1.00 49.31 87 VAL A N 1
ATOM 750 C CA . VAL A 1 87 ? -16.508 7.356 20.407 1.00 49.31 87 VAL A CA 1
ATOM 751 C C . VAL A 1 87 ? -17.598 7.293 21.470 1.00 49.31 87 VAL A C 1
ATOM 753 O O . VAL A 1 87 ? -18.603 6.585 21.241 1.00 49.31 87 VAL A O 1
#

pLDDT: mean 94.01, std 6.59, range [49.31, 98.31]

Solvent-accessible surface area (backbone atoms only — not comparable to full-atom values): 5342 Å² total; per-residue (Å²): 102,59,67,51,68,32,34,75,95,46,97,54,79,75,51,54,66,66,60,40,52,55,50,50,51,52,53,53,54,48,36,56,77,68,68,53,90,76,86,84,86,52,75,61,72,79,41,67,34,81,94,28,47,65,48,30,53,48,50,56,51,50,54,51,50,40,54,76,70,68,55,84,88,78,50,75,71,54,52,49,53,57,56,58,70,74,105

Mean predicted aligned error: 3.38 Å

Sequence (87 aa):
MDGYIFYKNSRWQNQTLEQVKDKTKRIIENAYKNGIKYFTILFHDRYFSSSFQSCKNWYIWTIDYLKNSGFEFTSYRDAIKELEKGV

Foldseek 3Di:
DLLCLQPDVHPDRDDALVRSVVVLVVVVVVCVVVVNPDDDDDDDPVCCDPVNVSSVVSVVVSVVVCVVVVHDDDDPVVVVVVVVVVD

Secondary structure (DSSP, 8-state):
-GGGGG-SS-SS----HHHHHHHHHHHHHHHHHTT---------GGGSSGGGHHHHHHHHHHHHHHHHTT-----HHHHHHHHHHT-

Radius of gyration: 14.52 Å; Cα contacts (8 Å, |Δi|>4): 51; chains: 1; bounding box: 32×28×40 Å

Nearest PDB structures (foldseek):
  5hej-assembly1_C  TM=3.416E-01  e=3.018E+00  Dickeya dadantii 3937
  6hk0-assembly2_J  TM=3.524E-01  e=6.436E+00  Dickeya chrysanthemi